Protein AF-A0A6P0RV55-F1 (afdb_monomer)

Foldseek 3Di:
DPDDDDDDPPPQWDQDPVPRDTGGPVVVVVVVVVVVCVPPDDPDPDDPPDDPPDDPDDDDDDD

Radius of gyration: 18.34 Å; Cα contacts (8 Å, |Δi|>4): 26; chains: 1; bounding box: 46×26×31 Å

Secondary structure (DSSP, 8-state):
--------TT--EEE-TTT--EEEHHHHHHHHHHHHHTTSPPPP-PPPSSPPTT-PPPPP---

Sequence (63 aa):
CGEKVPKKLHIRWHNCPNCGCSLDRDHNAAINIKNRAVGHPVLKAQLMSDGIPGFAEKPTLTR

pLDDT: mean 80.16, std 16.2, range [50.22, 95.75]

Solvent-accessible surface area (backbone atoms only — not comparable to full-atom values): 4502 Å² total; per-residue (Å²): 134,87,75,88,78,89,76,61,88,86,60,50,69,35,74,37,89,88,74,68,48,75,48,50,41,67,60,54,49,50,52,54,52,50,62,68,44,61,98,48,83,79,77,69,87,68,77,75,92,71,81,71,90,84,70,79,79,77,83,78,85,78,131

Mean predicted aligned error: 12.01 Å

Nearest PDB structures (foldseek):
  6tbm-assembly1_C  TM=2.756E-01  e=6.025E+00  Komagataella phaffii GS115

Structure (mmCIF, N/CA/C/O backbone):
data_AF-A0A6P0R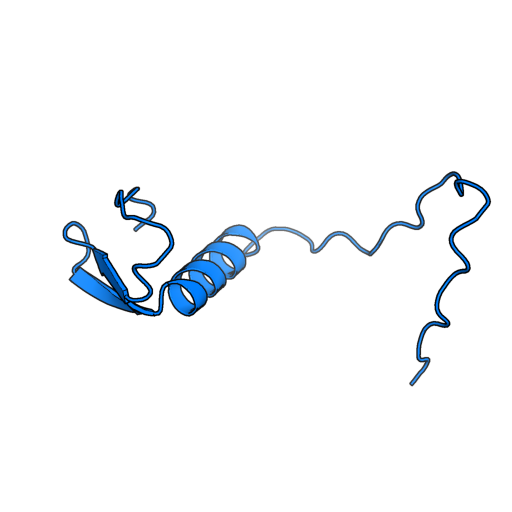V55-F1
#
_entry.id   AF-A0A6P0RV55-F1
#
loop_
_atom_site.group_PDB
_atom_site.id
_atom_site.type_symbol
_atom_site.label_atom_id
_atom_site.label_alt_id
_atom_site.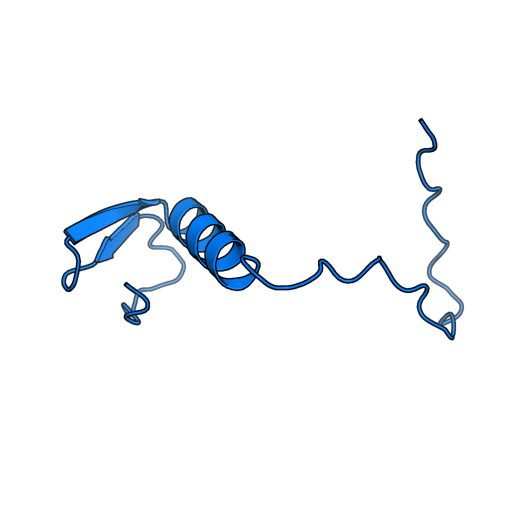label_comp_id
_atom_site.label_asym_id
_atom_site.label_entity_id
_atom_site.label_seq_id
_atom_site.pdbx_PDB_ins_code
_atom_site.Cartn_x
_atom_site.Cartn_y
_atom_site.Cartn_z
_atom_site.occupancy
_atom_site.B_iso_or_equiv
_atom_site.auth_seq_id
_atom_site.auth_comp_id
_atom_site.auth_asym_id
_atom_site.auth_atom_id
_atom_site.pdbx_PDB_model_num
ATOM 1 N N . CYS A 1 1 ? -7.805 -1.988 7.554 1.00 86.50 1 CYS A N 1
ATOM 2 C CA . CYS A 1 1 ? -8.412 -3.118 8.291 1.00 86.50 1 CYS A CA 1
ATOM 3 C C . CYS A 1 1 ? -7.701 -4.454 8.065 1.00 86.50 1 CYS A C 1
ATOM 5 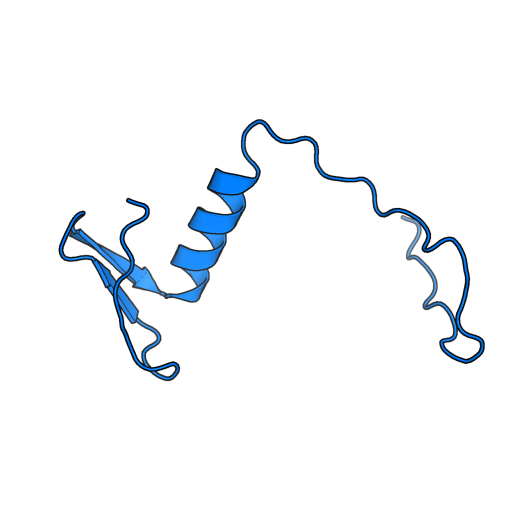O O . CYS A 1 1 ? -7.873 -5.327 8.893 1.00 86.50 1 CYS A O 1
ATOM 7 N N . GLY A 1 2 ? -6.917 -4.641 6.992 1.00 88.00 2 GLY A N 1
ATOM 8 C CA . GLY A 1 2 ? -6.233 -5.918 6.732 1.00 88.00 2 GLY A CA 1
ATOM 9 C C . GLY A 1 2 ? -7.088 -6.957 5.995 1.00 88.00 2 GLY A C 1
ATOM 10 O O . GLY A 1 2 ? -6.564 -7.992 5.598 1.00 88.00 2 GLY A O 1
ATOM 11 N N . GLU A 1 3 ? -8.363 -6.648 5.747 1.00 91.75 3 GLU A N 1
ATOM 12 C CA . GLU A 1 3 ? -9.290 -7.503 5.007 1.00 91.75 3 GLU A CA 1
ATOM 13 C C . GLU A 1 3 ? -8.926 -7.589 3.517 1.00 91.75 3 GLU A C 1
ATOM 15 O O . GLU A 1 3 ? -8.611 -6.578 2.872 1.00 91.75 3 GLU A O 1
ATOM 20 N N . LYS A 1 4 ? -8.991 -8.798 2.947 1.00 91.00 4 LYS A N 1
ATOM 21 C CA . LYS A 1 4 ? -8.696 -9.017 1.526 1.00 91.00 4 LYS A CA 1
ATOM 22 C C . LYS A 1 4 ? -9.965 -8.798 0.710 1.00 91.00 4 LYS A C 1
ATOM 24 O O . LYS A 1 4 ? -10.860 -9.630 0.701 1.00 91.00 4 LYS A O 1
ATOM 29 N N . VAL A 1 5 ? -10.013 -7.701 -0.042 1.00 91.38 5 VAL A N 1
ATOM 30 C CA . VAL A 1 5 ? -11.137 -7.398 -0.944 1.00 91.38 5 VAL A CA 1
ATOM 31 C C . VAL A 1 5 ? -10.774 -7.805 -2.380 1.00 91.38 5 VAL A C 1
ATOM 33 O O . VAL A 1 5 ? -9.982 -7.090 -3.011 1.00 91.38 5 VAL A O 1
ATOM 36 N N . PRO A 1 6 ? -11.313 -8.921 -2.919 1.00 92.31 6 PRO A N 1
ATOM 37 C CA . PRO A 1 6 ? -10.998 -9.380 -4.270 1.00 92.31 6 PRO A CA 1
ATOM 38 C C . PRO A 1 6 ? -11.503 -8.382 -5.317 1.00 92.31 6 PRO A C 1
ATOM 40 O O . PRO A 1 6 ? -12.631 -7.898 -5.248 1.00 92.31 6 PRO A O 1
ATOM 43 N N . LYS A 1 7 ? -10.653 -8.050 -6.294 1.00 89.25 7 LYS A N 1
ATOM 44 C CA . LYS A 1 7 ? -10.975 -7.161 -7.420 1.00 89.25 7 LYS A CA 1
ATOM 45 C C . LYS A 1 7 ? -10.004 -7.391 -8.577 1.00 89.25 7 LYS A C 1
ATOM 47 O O . LYS A 1 7 ? -8.888 -7.860 -8.367 1.00 89.25 7 LYS A O 1
ATOM 52 N N . LYS A 1 8 ? -10.413 -7.048 -9.799 1.00 93.12 8 LYS A N 1
ATOM 53 C CA . LYS A 1 8 ? -9.547 -7.119 -10.987 1.00 93.12 8 LYS A CA 1
ATOM 54 C C . LYS A 1 8 ? -8.488 -6.010 -10.954 1.00 93.12 8 LYS A C 1
ATOM 56 O O . LYS A 1 8 ? -8.736 -4.937 -10.411 1.00 93.12 8 LYS A O 1
ATOM 61 N N . LEU A 1 9 ? -7.333 -6.241 -11.585 1.00 90.38 9 LEU A N 1
ATOM 62 C CA . LEU A 1 9 ? -6.196 -5.306 -11.567 1.00 90.38 9 LEU A CA 1
ATOM 63 C C . LEU A 1 9 ? -6.534 -3.913 -12.130 1.00 90.38 9 LEU A C 1
ATOM 65 O O . LEU A 1 9 ? -6.000 -2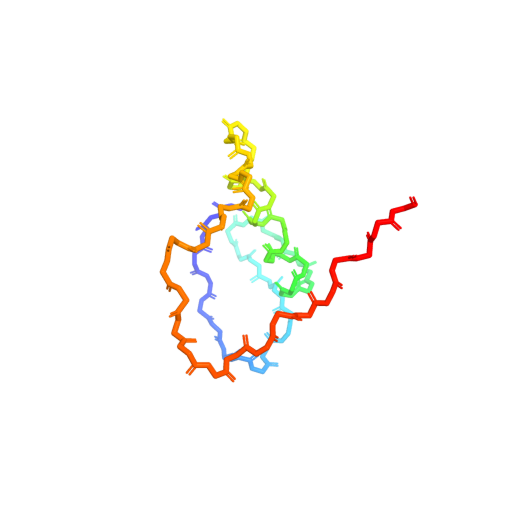.917 -11.646 1.00 90.38 9 LEU A O 1
ATOM 69 N N . HIS A 1 10 ? -7.435 -3.836 -13.113 1.00 93.56 10 HIS A N 1
ATOM 70 C CA . HIS A 1 10 ? -7.881 -2.570 -13.705 1.00 93.56 10 HIS A CA 1
ATOM 71 C C . HIS A 1 10 ? -8.761 -1.729 -12.769 1.00 93.56 10 HIS A C 1
ATOM 73 O O . HIS A 1 10 ? -8.967 -0.546 -13.022 1.00 93.56 10 HIS A O 1
ATOM 79 N N . ILE A 1 11 ? -9.286 -2.307 -11.685 1.00 93.19 11 ILE A N 1
ATOM 80 C CA . ILE A 1 11 ? -10.096 -1.575 -10.712 1.00 93.19 11 ILE A CA 1
ATOM 81 C C . ILE A 1 11 ? -9.143 -0.794 -9.806 1.00 93.19 11 ILE A C 1
ATOM 83 O O . ILE A 1 11 ? -8.521 -1.341 -8.892 1.00 93.19 11 ILE A O 1
ATOM 87 N N . ARG A 1 12 ? -9.014 0.502 -10.096 1.00 94.88 12 ARG A N 1
ATOM 88 C CA . ARG A 1 12 ? -8.129 1.437 -9.387 1.00 94.88 12 ARG A CA 1
ATOM 89 C C . ARG A 1 12 ? -8.707 1.911 -8.055 1.00 94.88 12 ARG A C 1
ATOM 91 O O . ARG A 1 12 ? -7.949 2.219 -7.149 1.00 94.88 12 ARG A O 1
ATOM 98 N N . TRP A 1 13 ? -10.029 1.913 -7.898 1.00 95.25 13 TRP A N 1
ATOM 99 C CA . TRP A 1 13 ? -10.677 2.362 -6.666 1.00 95.25 13 TRP A CA 1
ATOM 100 C C . TRP A 1 13 ? -10.803 1.236 -5.627 1.00 95.25 13 TRP A C 1
ATOM 102 O O . TRP A 1 13 ? -11.194 0.102 -5.933 1.00 95.25 13 TRP A O 1
ATOM 112 N N . HIS A 1 14 ? -10.477 1.530 -4.371 1.00 94.38 14 HIS A N 1
ATOM 113 C CA . HIS A 1 14 ? -10.619 0.618 -3.246 1.00 94.38 14 HIS A CA 1
ATOM 114 C C . HIS A 1 14 ? -11.784 1.025 -2.348 1.00 94.38 14 HIS A C 1
ATOM 116 O O . HIS A 1 14 ? -11.650 1.948 -1.561 1.00 94.38 14 HIS A O 1
ATOM 122 N N . ASN A 1 15 ? -12.876 0.258 -2.427 1.00 94.62 15 ASN A N 1
ATOM 123 C CA . ASN A 1 15 ? -13.974 0.280 -1.462 1.00 94.62 15 ASN A CA 1
ATOM 124 C C . ASN A 1 15 ? -13.901 -0.955 -0.566 1.00 94.62 15 ASN A C 1
ATOM 126 O O . ASN A 1 15 ? -13.932 -2.082 -1.069 1.00 94.62 15 ASN A O 1
ATOM 130 N N . CYS A 1 16 ? -13.790 -0.745 0.742 1.00 94.12 16 CYS A N 1
ATOM 131 C CA . CYS A 1 16 ? -13.774 -1.807 1.737 1.00 94.12 16 CYS A CA 1
ATOM 132 C C . CYS A 1 16 ? -15.130 -1.893 2.456 1.00 94.12 16 CYS A C 1
ATOM 134 O O . CYS A 1 16 ? -15.467 -0.964 3.189 1.00 94.12 16 CYS A O 1
ATOM 136 N N . PRO A 1 17 ? -15.884 -3.000 2.328 1.00 94.06 17 PRO A N 1
ATOM 137 C CA . PRO A 1 17 ? -17.163 -3.164 3.024 1.00 94.06 17 PRO A CA 1
ATOM 138 C C . PR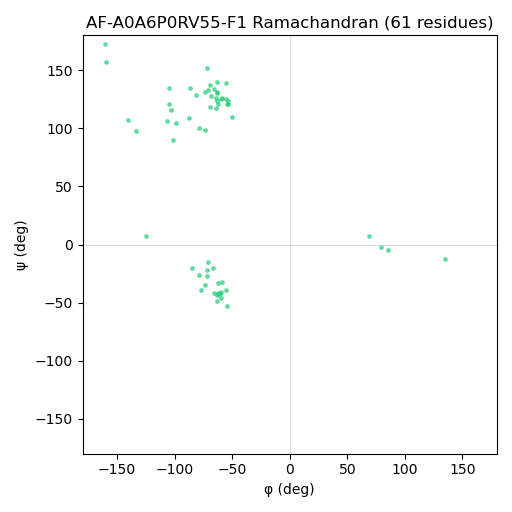O A 1 17 ? -16.997 -3.395 4.532 1.00 94.06 17 PRO A C 1
ATOM 140 O O . PRO A 1 17 ? -17.914 -3.132 5.296 1.00 94.06 17 PRO A O 1
ATOM 143 N N . ASN A 1 18 ? -15.827 -3.869 4.971 1.00 93.75 18 ASN A N 1
ATOM 144 C CA . ASN A 1 18 ? -15.562 -4.177 6.376 1.00 93.75 18 ASN A CA 1
ATOM 145 C C . ASN A 1 18 ? -15.295 -2.911 7.210 1.00 93.75 18 ASN A C 1
ATOM 147 O O . ASN A 1 18 ? -15.756 -2.810 8.339 1.00 93.75 18 ASN A O 1
ATOM 151 N N . CYS A 1 19 ? -14.572 -1.933 6.654 1.00 92.31 19 CYS A N 1
ATOM 152 C CA . CYS A 1 19 ? -14.176 -0.727 7.389 1.00 92.31 19 CYS A CA 1
ATOM 153 C C . CYS A 1 19 ? -14.596 0.591 6.726 1.00 92.31 19 CYS A C 1
ATOM 155 O O . CYS A 1 19 ? -14.133 1.648 7.14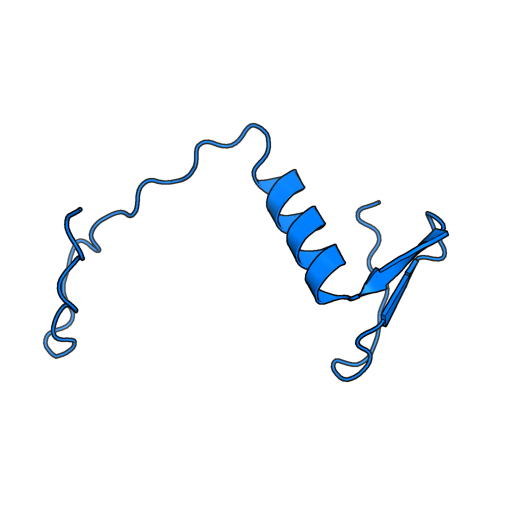2 1.00 92.31 19 CYS A O 1
ATOM 157 N N . GLY A 1 20 ? -15.389 0.541 5.652 1.00 93.38 20 GLY A N 1
ATOM 158 C CA . GLY A 1 20 ? -15.903 1.724 4.950 1.00 93.38 20 GLY A CA 1
ATOM 159 C C . GLY A 1 20 ? -14.860 2.554 4.190 1.00 93.38 20 GLY A C 1
ATOM 160 O O . GLY A 1 20 ? -15.175 3.634 3.702 1.00 93.38 20 GLY A O 1
ATOM 161 N N . CYS A 1 21 ? -13.612 2.088 4.078 1.00 92.94 21 CYS A N 1
ATOM 162 C CA . CYS A 1 21 ? -12.541 2.837 3.418 1.00 92.94 21 CYS A CA 1
ATOM 163 C C . CYS A 1 21 ? -12.793 2.940 1.903 1.00 92.94 21 CYS A C 1
ATOM 165 O O . CYS A 1 21 ? -13.005 1.914 1.258 1.00 92.94 21 CYS A O 1
ATOM 167 N N . SER A 1 22 ? -12.750 4.161 1.360 1.00 95.56 22 SER A N 1
ATOM 168 C CA . SER A 1 22 ? -13.010 4.488 -0.049 1.00 95.56 22 SER A CA 1
ATOM 169 C C . SER A 1 22 ? -11.915 5.425 -0.569 1.00 95.56 22 SER A C 1
ATOM 171 O O . SER A 1 22 ? -11.935 6.618 -0.272 1.00 95.56 22 SER A O 1
ATOM 173 N N . LEU A 1 23 ? -10.905 4.879 -1.256 1.00 95.31 23 LEU A N 1
ATOM 174 C CA . LEU A 1 23 ? -9.752 5.634 -1.781 1.00 95.31 23 LEU A CA 1
ATOM 175 C C . LEU A 1 23 ? -9.026 4.878 -2.907 1.00 95.31 23 LEU A C 1
ATOM 177 O O . LEU A 1 23 ? -9.326 3.717 -3.174 1.00 95.31 23 LEU A O 1
ATOM 181 N N . ASP A 1 24 ? -8.054 5.504 -3.576 1.00 95.75 24 ASP A N 1
ATOM 182 C CA . ASP A 1 24 ? -7.273 4.851 -4.639 1.00 95.75 24 ASP A CA 1
ATOM 183 C C . ASP A 1 24 ? -6.442 3.661 -4.114 1.00 95.75 24 ASP A C 1
ATOM 185 O O . ASP A 1 24 ? -5.832 3.701 -3.043 1.00 95.75 24 ASP A O 1
ATOM 189 N N . ARG A 1 25 ? -6.395 2.578 -4.891 1.00 93.62 25 ARG A N 1
ATOM 190 C CA . ARG A 1 25 ? -5.701 1.326 -4.563 1.00 93.62 25 ARG A CA 1
ATOM 191 C C . ARG A 1 25 ? -4.226 1.540 -4.228 1.00 93.62 25 ARG A C 1
ATOM 193 O O . ARG A 1 25 ? -3.736 0.872 -3.317 1.00 93.62 25 ARG A O 1
ATOM 200 N N . ASP A 1 26 ? -3.528 2.425 -4.933 1.00 93.38 26 ASP A N 1
ATOM 201 C CA . ASP A 1 26 ? -2.099 2.658 -4.713 1.00 93.38 26 ASP A CA 1
ATOM 202 C C . ASP A 1 26 ? -1.883 3.440 -3.406 1.00 93.38 26 ASP A C 1
ATOM 204 O O . ASP A 1 26 ? -0.964 3.135 -2.643 1.00 93.38 26 ASP A O 1
ATOM 208 N N . HIS A 1 27 ? -2.799 4.350 -3.063 1.00 95.50 27 HIS A N 1
ATOM 209 C CA . HIS A 1 27 ? -2.800 5.007 -1.754 1.00 95.50 27 HIS A CA 1
ATOM 210 C C . HIS A 1 27 ? -3.090 4.008 -0.614 1.00 95.50 27 HIS A C 1
ATOM 212 O O . HIS A 1 27 ? -2.388 4.005 0.399 1.00 95.50 27 HIS A O 1
ATOM 218 N N . ASN A 1 28 ? -4.040 3.079 -0.796 1.00 94.38 28 ASN A N 1
ATOM 219 C CA . ASN A 1 28 ? -4.274 1.989 0.165 1.00 94.38 28 ASN A CA 1
ATOM 220 C C . ASN A 1 28 ? -3.026 1.109 0.342 1.00 94.38 28 ASN A C 1
ATOM 222 O O . ASN A 1 28 ? -2.688 0.696 1.452 1.00 94.38 28 ASN A O 1
ATOM 226 N N . ALA A 1 29 ? -2.328 0.813 -0.759 1.00 92.88 29 ALA A N 1
ATOM 227 C CA . ALA A 1 29 ? -1.095 0.039 -0.734 1.00 92.88 29 ALA A CA 1
ATOM 228 C C . ALA A 1 29 ? 0.006 0.762 0.056 1.00 92.88 29 ALA A C 1
ATOM 230 O O . ALA A 1 29 ? 0.649 0.131 0.894 1.00 92.88 29 ALA A O 1
ATOM 231 N N . ALA A 1 30 ? 0.169 2.075 -0.130 1.00 94.56 30 ALA A N 1
ATOM 232 C CA . ALA A 1 30 ? 1.114 2.883 0.641 1.00 94.56 30 ALA A CA 1
ATOM 233 C C . ALA A 1 30 ? 0.805 2.864 2.148 1.00 94.56 30 ALA A C 1
ATOM 235 O O . ALA A 1 30 ? 1.715 2.677 2.956 1.00 94.56 30 ALA A O 1
ATOM 236 N N . ILE A 1 31 ? -0.473 2.971 2.535 1.00 93.50 31 ILE A N 1
ATOM 237 C CA . ILE A 1 31 ? -0.904 2.832 3.938 1.00 93.50 31 ILE A CA 1
ATOM 238 C C . ILE A 1 31 ? -0.523 1.452 4.485 1.00 93.50 31 ILE A C 1
ATOM 240 O O . ILE A 1 31 ? 0.037 1.351 5.577 1.00 93.50 31 ILE A O 1
ATOM 244 N N . ASN A 1 32 ? -0.775 0.387 3.721 1.00 92.56 32 ASN A N 1
ATOM 245 C CA . ASN A 1 32 ? -0.415 -0.971 4.128 1.00 92.56 32 ASN A CA 1
ATOM 246 C C . ASN A 1 32 ? 1.103 -1.141 4.295 1.00 92.56 32 ASN A C 1
ATOM 248 O O . ASN A 1 32 ? 1.534 -1.762 5.265 1.00 92.56 32 ASN A O 1
ATOM 252 N N . ILE A 1 33 ? 1.911 -0.585 3.386 1.00 91.38 33 ILE A N 1
ATOM 253 C CA . ILE A 1 33 ? 3.381 -0.607 3.476 1.00 91.38 33 ILE A CA 1
ATOM 254 C C . ILE A 1 33 ? 3.848 0.158 4.715 1.00 91.38 33 ILE A C 1
ATOM 256 O O . ILE A 1 33 ? 4.621 -0.384 5.502 1.00 91.38 33 ILE A O 1
ATOM 260 N N . LYS A 1 34 ? 3.334 1.377 4.932 1.00 90.94 34 LYS A N 1
ATOM 261 C CA . LYS A 1 34 ? 3.641 2.187 6.117 1.00 90.94 34 LYS A CA 1
ATOM 262 C C . LYS A 1 34 ? 3.349 1.407 7.394 1.00 90.94 34 LYS A C 1
ATOM 264 O O . LYS A 1 34 ? 4.235 1.269 8.225 1.00 90.94 34 LYS A O 1
ATOM 269 N N . ASN A 1 35 ? 2.144 0.858 7.525 1.00 90.75 35 ASN A N 1
ATOM 270 C CA . ASN A 1 35 ? 1.727 0.128 8.724 1.00 90.75 35 ASN A CA 1
ATOM 271 C C . ASN A 1 35 ? 2.572 -1.127 8.976 1.00 90.75 35 ASN A C 1
ATOM 273 O O . ASN A 1 35 ? 2.823 -1.456 10.128 1.00 90.75 35 ASN A O 1
ATOM 277 N N . ARG A 1 36 ? 3.039 -1.805 7.921 1.00 88.25 36 ARG A N 1
ATOM 278 C CA . ARG A 1 36 ? 3.975 -2.936 8.044 1.00 88.25 36 ARG A CA 1
ATOM 279 C C . ARG A 1 36 ? 5.383 -2.511 8.450 1.00 88.25 36 ARG A C 1
ATOM 281 O O . ARG A 1 36 ? 6.103 -3.320 9.011 1.00 88.25 36 ARG A O 1
ATOM 288 N N . ALA A 1 37 ? 5.786 -1.284 8.136 1.00 88.81 37 ALA A N 1
ATOM 289 C CA . ALA A 1 37 ? 7.093 -0.755 8.507 1.00 88.81 37 ALA A CA 1
ATOM 290 C C . ALA A 1 37 ? 7.118 -0.163 9.928 1.00 88.81 37 ALA A C 1
ATOM 292 O O . ALA A 1 37 ? 8.191 -0.030 10.511 1.00 88.81 37 ALA A O 1
ATOM 293 N N . VAL A 1 38 ? 5.963 0.197 10.504 1.00 87.81 38 VAL A N 1
ATOM 294 C CA . VAL A 1 38 ? 5.892 0.707 11.883 1.00 87.81 38 VAL A CA 1
ATOM 295 C C . VAL A 1 38 ? 6.463 -0.336 12.848 1.00 87.81 38 VAL A C 1
ATOM 297 O O . VAL A 1 38 ? 6.037 -1.485 12.850 1.00 87.81 38 VAL A O 1
ATOM 300 N N . GLY A 1 39 ? 7.431 0.072 13.672 1.00 80.62 39 GLY A N 1
ATOM 301 C CA . GLY A 1 39 ? 8.082 -0.805 14.651 1.00 80.62 39 GLY A CA 1
ATOM 302 C C . GLY A 1 39 ? 9.154 -1.736 14.074 1.00 80.62 39 GLY A C 1
ATOM 303 O O . GLY A 1 39 ? 9.804 -2.441 14.842 1.00 80.62 39 GLY A O 1
ATOM 304 N N . HIS A 1 40 ? 9.387 -1.712 12.758 1.00 78.94 40 HIS A N 1
ATOM 305 C CA . HIS A 1 40 ? 10.455 -2.472 12.114 1.00 78.94 40 HIS A CA 1
ATOM 306 C C . HIS A 1 40 ? 11.622 -1.553 11.723 1.00 78.94 40 HIS A C 1
ATOM 308 O O . HIS A 1 40 ? 11.395 -0.481 11.154 1.00 78.94 40 HIS A O 1
ATOM 314 N N . PRO A 1 41 ? 12.882 -1.948 11.985 1.00 76.69 41 PRO A N 1
ATOM 315 C CA . PRO A 1 41 ? 14.023 -1.220 11.456 1.00 76.69 41 PRO A CA 1
ATOM 316 C C . PRO A 1 41 ? 13.996 -1.305 9.928 1.00 76.69 41 PRO A C 1
ATOM 318 O O . PRO A 1 41 ? 13.841 -2.385 9.355 1.00 76.69 41 P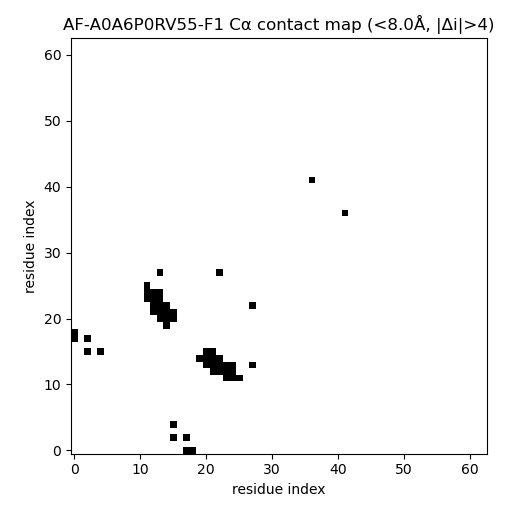RO A O 1
ATOM 321 N N . VAL A 1 42 ? 14.157 -0.167 9.253 1.00 71.75 42 VAL A N 1
ATOM 322 C CA . VAL A 1 42 ? 14.375 -0.163 7.805 1.00 71.75 42 VAL A CA 1
ATOM 323 C C . VAL A 1 42 ? 15.709 -0.860 7.567 1.00 71.75 42 VAL A C 1
ATOM 325 O O . VAL A 1 42 ? 16.740 -0.397 8.062 1.00 71.75 42 VAL A O 1
ATOM 328 N N . LEU A 1 43 ? 15.691 -1.990 6.853 1.00 71.25 43 LEU A N 1
ATOM 329 C CA . LEU A 1 43 ? 16.921 -2.645 6.423 1.00 71.25 43 LEU A CA 1
ATOM 330 C C . LEU A 1 43 ? 17.745 -1.598 5.672 1.00 71.25 43 LEU A C 1
ATOM 332 O O . LEU A 1 43 ? 17.276 -1.019 4.690 1.00 71.25 43 LEU A O 1
ATOM 336 N N . LYS A 1 44 ? 18.963 -1.322 6.150 1.00 67.19 44 LYS A N 1
ATOM 337 C CA . LYS A 1 44 ? 19.930 -0.589 5.332 1.00 67.19 44 LYS A CA 1
ATOM 338 C C . LYS A 1 44 ? 20.074 -1.360 4.030 1.00 67.19 44 LYS A C 1
ATOM 340 O O . LYS A 1 44 ? 20.104 -2.587 4.066 1.00 67.19 44 LYS A O 1
ATOM 345 N N . ALA A 1 45 ? 20.141 -0.650 2.906 1.00 65.31 45 ALA A N 1
ATOM 346 C CA . ALA A 1 45 ? 20.501 -1.268 1.641 1.00 65.31 45 ALA A CA 1
ATOM 347 C C . ALA A 1 45 ? 21.790 -2.070 1.873 1.00 65.31 45 ALA A C 1
ATOM 349 O O . ALA A 1 45 ? 22.833 -1.499 2.193 1.00 65.31 45 ALA A O 1
ATOM 350 N N . GLN A 1 46 ? 21.679 -3.394 1.841 1.00 59.22 46 GLN A N 1
ATOM 351 C CA . GLN A 1 46 ? 22.829 -4.273 1.938 1.00 59.22 46 GLN A CA 1
ATOM 352 C C . GLN A 1 46 ? 23.435 -4.319 0.538 1.00 59.22 46 GLN A C 1
ATOM 354 O O . GLN A 1 46 ? 22.718 -4.546 -0.437 1.00 59.22 46 GLN A O 1
ATOM 359 N N . LEU A 1 47 ? 24.740 -4.065 0.437 1.00 59.72 47 LEU A N 1
ATOM 360 C CA . LEU A 1 47 ? 25.500 -4.425 -0.756 1.00 59.72 47 LEU A CA 1
ATOM 361 C C . LEU A 1 47 ? 25.244 -5.915 -1.009 1.00 59.72 47 LEU A C 1
ATOM 363 O O . LEU A 1 47 ? 25.436 -6.729 -0.104 1.00 59.72 47 LEU A O 1
ATOM 367 N N . MET A 1 48 ? 24.748 -6.266 -2.197 1.00 57.47 48 MET A N 1
ATOM 368 C CA . MET A 1 48 ? 24.670 -7.670 -2.596 1.00 57.47 48 MET A CA 1
ATOM 369 C C . MET A 1 48 ? 26.101 -8.209 -2.571 1.00 57.47 48 MET A C 1
ATOM 371 O O . MET A 1 48 ? 26.980 -7.589 -3.166 1.00 57.47 48 MET A O 1
ATOM 375 N N . SER A 1 49 ? 26.357 -9.290 -1.833 1.00 60.94 49 SER A N 1
ATOM 376 C CA . SER A 1 49 ? 27.732 -9.716 -1.550 1.00 60.94 49 SER A CA 1
ATOM 377 C C . SER A 1 49 ? 28.487 -10.198 -2.780 1.00 60.94 49 SER A C 1
ATOM 379 O O . SER A 1 49 ? 29.707 -10.156 -2.767 1.00 60.94 49 SER A O 1
ATOM 381 N N . ASP A 1 50 ? 27.803 -10.582 -3.857 1.00 60.25 50 ASP A N 1
ATOM 382 C CA . ASP A 1 50 ? 28.468 -11.172 -5.011 1.00 60.25 50 ASP A CA 1
ATOM 383 C C . ASP A 1 50 ? 27.840 -10.650 -6.305 1.00 60.25 50 ASP A C 1
ATOM 385 O O . ASP A 1 50 ? 26.699 -10.959 -6.659 1.00 60.25 50 ASP A O 1
ATOM 389 N N . GLY A 1 51 ? 28.586 -9.783 -6.992 1.00 56.84 51 GLY A N 1
ATOM 390 C CA . GLY A 1 51 ? 28.192 -9.215 -8.272 1.00 56.84 51 GLY A CA 1
ATOM 391 C C . GLY A 1 51 ? 28.064 -10.301 -9.336 1.00 56.84 51 GLY A C 1
ATOM 392 O O . GLY A 1 51 ? 29.024 -11.007 -9.636 1.00 56.84 51 GLY A O 1
ATOM 393 N N . ILE A 1 52 ? 26.891 -10.401 -9.960 1.00 59.78 52 ILE A N 1
ATOM 394 C CA . ILE A 1 52 ? 26.777 -11.058 -11.263 1.00 59.78 52 ILE A CA 1
ATOM 395 C C . ILE A 1 52 ? 27.493 -10.135 -12.266 1.00 59.78 52 ILE A C 1
ATOM 397 O O . ILE A 1 52 ? 27.072 -8.982 -12.417 1.00 59.78 52 ILE A O 1
ATOM 401 N N . PRO A 1 53 ? 28.570 -10.579 -12.940 1.00 52.56 53 PRO A N 1
ATOM 402 C CA . PR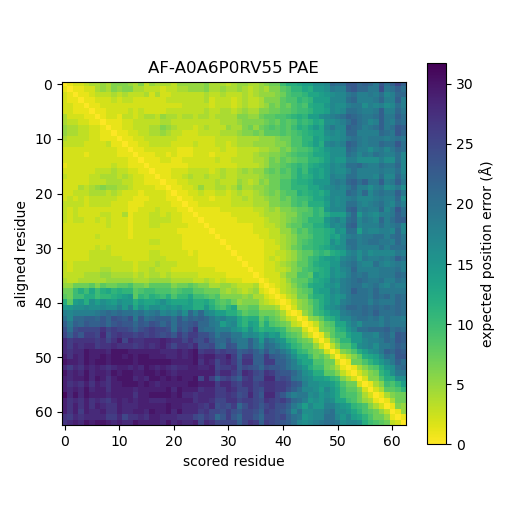O A 1 53 ? 29.285 -9.733 -13.887 1.00 52.56 53 PRO A CA 1
ATOM 403 C C . PRO A 1 53 ? 28.347 -9.338 -15.037 1.00 52.56 53 PRO A C 1
ATOM 405 O O . PRO A 1 53 ? 27.805 -10.201 -15.724 1.00 52.56 53 PRO A O 1
ATOM 408 N N . GLY A 1 54 ? 28.138 -8.030 -15.237 1.00 61.03 54 GLY A N 1
ATOM 409 C CA . GLY A 1 54 ? 27.376 -7.491 -16.374 1.00 61.03 54 GLY A CA 1
ATOM 410 C C . GLY A 1 54 ? 26.363 -6.387 -16.054 1.00 61.03 54 GLY A C 1
ATOM 411 O O . GLY A 1 54 ? 25.904 -5.717 -16.977 1.00 61.03 54 GLY A O 1
ATOM 412 N N . PHE A 1 55 ? 26.029 -6.141 -14.784 1.00 56.19 55 PHE A N 1
ATOM 413 C CA . PHE A 1 55 ? 25.179 -5.008 -14.405 1.00 56.19 55 PHE A CA 1
ATOM 414 C C . PHE A 1 55 ? 26.051 -3.882 -13.851 1.00 56.19 55 PHE A C 1
ATOM 416 O O . PHE A 1 55 ? 26.363 -3.855 -12.665 1.00 56.19 55 PHE A O 1
ATOM 423 N N . ALA A 1 56 ? 26.504 -2.987 -14.732 1.00 52.53 56 ALA A N 1
ATOM 424 C CA . ALA A 1 56 ? 27.278 -1.816 -14.336 1.00 52.53 56 ALA A CA 1
ATOM 425 C C . ALA A 1 56 ? 26.514 -1.033 -13.256 1.00 52.53 56 ALA A C 1
ATOM 427 O O . ALA A 1 56 ? 25.368 -0.620 -13.464 1.00 52.53 56 ALA A O 1
ATOM 428 N N . GLU A 1 57 ? 27.140 -0.868 -12.093 1.00 60.06 57 GLU A N 1
ATOM 429 C CA . GLU A 1 57 ? 26.593 -0.097 -10.984 1.00 60.06 57 GLU A CA 1
ATOM 430 C C . GLU A 1 57 ? 26.255 1.317 -11.470 1.00 60.06 57 GLU A C 1
ATOM 432 O O . GLU A 1 57 ? 27.087 2.020 -12.046 1.00 60.06 57 GLU A O 1
ATOM 437 N N . LYS A 1 58 ? 25.005 1.744 -11.263 1.00 56.22 58 LYS A N 1
ATOM 438 C CA . LYS A 1 58 ? 24.640 3.146 -11.469 1.00 56.22 58 LYS A CA 1
ATOM 439 C C . LYS A 1 58 ? 25.274 3.966 -10.343 1.00 56.22 58 LYS A C 1
ATOM 441 O O . LYS A 1 58 ? 25.123 3.576 -9.185 1.00 56.22 58 LYS A O 1
ATOM 446 N N . PRO A 1 59 ? 25.934 5.096 -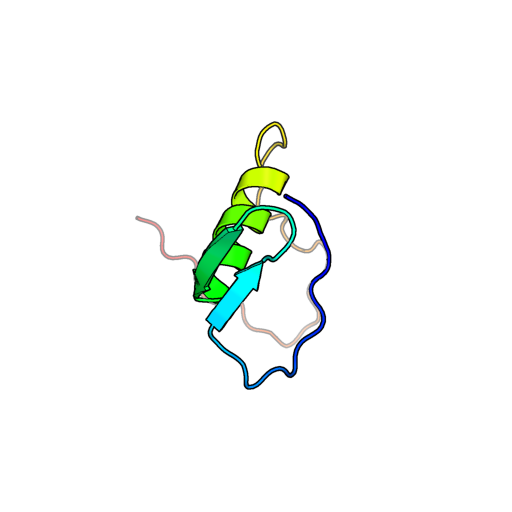10.642 1.00 52.34 59 PRO A N 1
ATOM 447 C CA . PRO A 1 59 ? 26.602 5.880 -9.618 1.00 52.34 59 PRO A CA 1
ATOM 448 C C . PRO A 1 59 ? 25.586 6.428 -8.613 1.00 52.34 59 PRO A C 1
ATOM 450 O O . PRO A 1 59 ? 24.566 7.019 -8.978 1.00 52.34 59 PRO A O 1
ATOM 453 N N . THR A 1 60 ? 25.885 6.216 -7.335 1.00 60.06 60 THR A N 1
ATOM 454 C CA . THR A 1 60 ? 25.161 6.801 -6.209 1.00 60.06 60 THR A CA 1
ATOM 455 C C . THR A 1 60 ? 25.318 8.319 -6.245 1.00 60.06 60 THR A C 1
ATOM 457 O O . THR A 1 60 ? 26.436 8.829 -6.265 1.00 60.06 60 THR A O 1
ATOM 460 N N . LEU A 1 61 ? 24.201 9.047 -6.226 1.00 55.31 61 LEU A N 1
ATOM 461 C CA . LEU A 1 61 ? 24.199 10.502 -6.096 1.00 55.31 61 LEU A CA 1
ATOM 462 C C . LEU A 1 61 ? 24.560 10.857 -4.647 1.00 55.31 61 LEU A C 1
ATOM 464 O O . LEU A 1 61 ? 23.726 10.763 -3.746 1.00 55.31 61 LEU A O 1
ATOM 468 N N . THR A 1 62 ? 25.822 11.202 -4.409 1.00 50.22 62 THR A N 1
ATOM 469 C CA . THR A 1 62 ? 26.253 11.821 -3.152 1.00 50.22 62 THR A CA 1
ATOM 470 C C . THR A 1 62 ? 25.762 13.264 -3.127 1.00 50.22 62 THR A C 1
ATOM 472 O O . THR A 1 62 ? 25.911 13.975 -4.120 1.00 50.22 62 THR A O 1
ATOM 475 N N . ARG A 1 63 ? 25.131 13.660 -2.019 1.00 52.78 63 ARG A N 1
ATOM 476 C CA . ARG A 1 63 ? 24.617 15.016 -1.795 1.00 52.78 63 ARG A CA 1
ATOM 477 C C . ARG A 1 63 ? 25.734 16.054 -1.775 1.00 52.78 63 ARG A C 1
ATOM 479 O O . ARG A 1 63 ? 26.792 15.739 -1.189 1.00 52.78 63 ARG A O 1
#